Protein AF-A0A534PY16-F1 (afdb_monomer)

Radius of gyration: 19.75 Å; Cα contacts (8 Å, |Δi|>4): 17; chains: 1; bounding box: 35×16×57 Å

Foldseek 3Di:
DVVVVVVVVVVVVVVVVVVVVVVPPDVLNVQLVVLVVCVVVVVDDPVVSVVVNVVSVD

Nearest PDB structures (foldseek):
  7ohr-assembly1_R  TM=7.559E-01  e=6.125E+00  Saccharomyces cerevisiae S288C

Secondary structure (DSSP, 8-state):
-HHHHHHHHHHHHHHHHHHHHHHS--HHHHHHHHHHHHHHTTSS-HHHHHHHHHHHH-

Mean predicted aligned error: 9.28 Å

pLDDT: mean 83.74, std 10.42, range [56.84, 95.62]

Sequence (58 aa):
MVLGWIVVIAAIVVGVWWLARGLRPSRRNRALEILRQRYARGEISREEYESRRRDLAA

Structure (mmCIF, N/CA/C/O backbone):
data_AF-A0A534PY16-F1
#
_entry.id   AF-A0A534PY16-F1
#
loop_
_atom_site.group_PDB
_atom_site.id
_atom_site.type_symbol
_atom_site.label_atom_id
_atom_site.label_alt_id
_atom_site.label_comp_id
_atom_site.label_asym_id
_atom_site.label_entity_id
_atom_site.label_seq_id
_atom_site.pdbx_PDB_ins_code
_atom_site.Cartn_x
_atom_site.Cartn_y
_atom_site.Cartn_z
_atom_site.occupancy
_atom_site.B_iso_or_equiv
_atom_site.auth_seq_id
_atom_site.auth_comp_id
_atom_site.auth_asym_id
_atom_site.auth_atom_id
_atom_site.pdbx_PDB_model_num
ATOM 1 N N . MET A 1 1 ? 16.403 1.528 -37.300 1.00 77.12 1 MET A N 1
ATOM 2 C CA . MET A 1 1 ? 14.961 1.742 -37.023 1.00 77.12 1 MET A CA 1
ATOM 3 C C . MET A 1 1 ? 14.497 0.976 -35.784 1.00 77.12 1 MET A C 1
ATOM 5 O O . MET A 1 1 ? 13.948 1.599 -34.889 1.00 77.12 1 MET A O 1
ATOM 9 N N . VAL A 1 2 ? 14.785 -0.328 -35.668 1.00 82.44 2 VAL A N 1
ATOM 10 C CA . VAL A 1 2 ? 14.385 -1.171 -34.514 1.00 82.44 2 VAL A CA 1
ATOM 11 C C . VAL A 1 2 ? 15.073 -0.777 -33.194 1.00 82.44 2 VAL A C 1
ATOM 13 O O . VAL A 1 2 ? 14.439 -0.770 -32.145 1.00 82.44 2 VAL A O 1
ATOM 16 N N . LEU A 1 3 ? 16.345 -0.364 -33.241 1.00 85.00 3 LEU A N 1
ATOM 17 C CA . LEU A 1 3 ? 17.110 0.005 -32.040 1.00 85.00 3 LEU A CA 1
ATOM 18 C C . LEU A 1 3 ? 16.523 1.221 -31.292 1.00 85.00 3 LEU A C 1
ATOM 20 O O . LEU A 1 3 ? 16.534 1.252 -30.067 1.00 85.00 3 LEU A O 1
ATOM 24 N N . GLY A 1 4 ? 15.946 2.188 -32.015 1.00 90.31 4 GLY A N 1
ATOM 25 C CA . GLY A 1 4 ? 15.275 3.344 -31.405 1.00 90.31 4 GLY A CA 1
ATOM 26 C C . GLY A 1 4 ? 13.991 2.958 -30.662 1.00 90.31 4 GLY A C 1
ATOM 27 O O . GLY A 1 4 ? 13.719 3.481 -29.586 1.00 90.31 4 GLY A O 1
ATOM 28 N N . TRP A 1 5 ? 13.247 1.978 -31.182 1.00 92.75 5 TRP A N 1
ATOM 29 C CA . TRP A 1 5 ? 12.042 1.458 -30.533 1.00 92.75 5 TRP A CA 1
ATOM 30 C C . TRP A 1 5 ? 12.341 0.735 -29.218 1.00 92.75 5 TRP A C 1
ATOM 32 O O . TRP A 1 5 ? 11.566 0.854 -28.275 1.00 92.75 5 TRP A O 1
ATOM 42 N N . ILE A 1 6 ? 13.484 0.051 -29.115 1.00 94.50 6 ILE A N 1
ATOM 43 C CA . ILE A 1 6 ? 13.911 -0.602 -27.867 1.00 94.50 6 ILE A CA 1
ATOM 44 C C . ILE A 1 6 ? 14.119 0.435 -26.755 1.00 94.50 6 ILE A C 1
ATOM 46 O O . ILE A 1 6 ? 13.675 0.217 -25.630 1.00 94.50 6 ILE A O 1
ATOM 50 N N . VAL A 1 7 ? 14.729 1.582 -27.070 1.00 95.00 7 VAL A N 1
ATOM 51 C CA . VAL A 1 7 ? 14.943 2.670 -26.099 1.00 95.00 7 VAL A CA 1
ATOM 52 C C . VAL A 1 7 ? 13.612 3.269 -25.641 1.00 95.00 7 VAL A C 1
ATOM 54 O O . VAL A 1 7 ? 13.418 3.488 -24.447 1.00 95.00 7 VAL A O 1
ATOM 57 N N . VAL A 1 8 ? 12.669 3.475 -26.565 1.00 94.50 8 VAL A N 1
ATOM 58 C CA . VAL A 1 8 ? 11.326 3.983 -26.240 1.00 94.50 8 VAL A CA 1
ATOM 59 C C . VAL A 1 8 ? 10.571 3.005 -25.338 1.00 94.50 8 VAL A C 1
ATOM 61 O O . VAL A 1 8 ? 10.024 3.410 -24.315 1.00 94.50 8 VAL A O 1
ATOM 64 N N . ILE A 1 9 ? 10.584 1.710 -25.664 1.00 95.12 9 ILE A N 1
ATOM 65 C CA . ILE A 1 9 ? 9.934 0.677 -24.848 1.00 95.12 9 ILE A CA 1
ATOM 66 C C . ILE A 1 9 ? 10.583 0.604 -23.463 1.00 95.12 9 ILE A C 1
ATOM 68 O O . ILE A 1 9 ? 9.872 0.578 -22.461 1.00 95.12 9 ILE A O 1
ATOM 72 N N . ALA A 1 10 ? 11.915 0.635 -23.382 1.00 95.19 10 ALA A N 1
ATOM 73 C CA . ALA A 1 10 ? 12.627 0.642 -22.109 1.00 95.19 10 ALA A CA 1
ATOM 74 C C . ALA A 1 10 ? 12.251 1.862 -21.252 1.00 95.19 10 ALA A C 1
ATOM 76 O O . ALA A 1 10 ? 11.975 1.709 -20.062 1.00 95.19 10 ALA A O 1
ATOM 77 N N . ALA A 1 11 ? 12.160 3.053 -21.851 1.00 94.75 11 ALA A N 1
ATOM 78 C CA . ALA A 1 11 ? 11.744 4.270 -21.157 1.00 94.75 11 ALA A CA 1
ATOM 79 C C . ALA A 1 11 ? 10.305 4.169 -20.623 1.00 94.75 11 ALA A C 1
ATOM 81 O O . ALA A 1 11 ? 10.051 4.526 -19.471 1.00 94.75 11 ALA A O 1
ATOM 82 N N . ILE A 1 12 ? 9.377 3.625 -21.418 1.00 95.62 12 ILE A N 1
ATOM 83 C CA . ILE A 1 12 ? 7.988 3.394 -20.995 1.00 95.62 12 ILE A CA 1
ATOM 84 C C . ILE A 1 12 ? 7.942 2.398 -19.835 1.00 95.62 12 ILE A C 1
ATOM 86 O O . ILE A 1 12 ? 7.299 2.667 -18.823 1.00 95.62 12 ILE A O 1
ATOM 90 N N . VAL A 1 13 ? 8.645 1.268 -19.944 1.00 95.00 13 VAL A N 1
ATOM 91 C CA . VAL A 1 13 ? 8.675 0.236 -18.897 1.00 95.00 13 VAL A CA 1
ATOM 92 C C . VAL A 1 13 ? 9.237 0.799 -17.593 1.00 95.00 13 VAL A C 1
ATOM 94 O O . VAL A 1 13 ? 8.649 0.582 -16.535 1.00 95.00 13 VAL A O 1
ATOM 97 N N . VAL A 1 14 ? 10.330 1.566 -17.653 1.00 94.00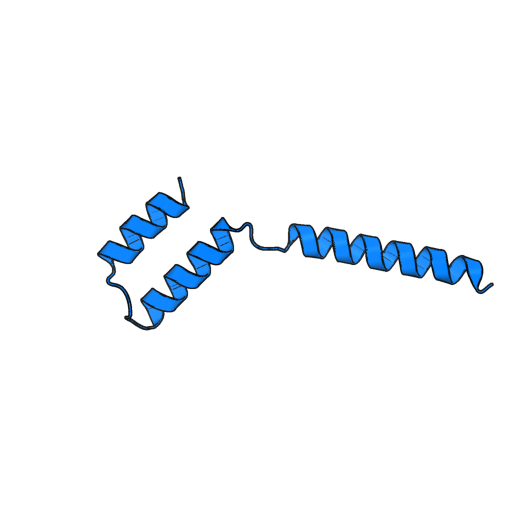 14 VAL A N 1
ATOM 98 C CA . VAL A 1 14 ? 10.916 2.223 -16.475 1.00 94.00 14 VAL A CA 1
ATOM 99 C C . VAL A 1 14 ? 9.950 3.24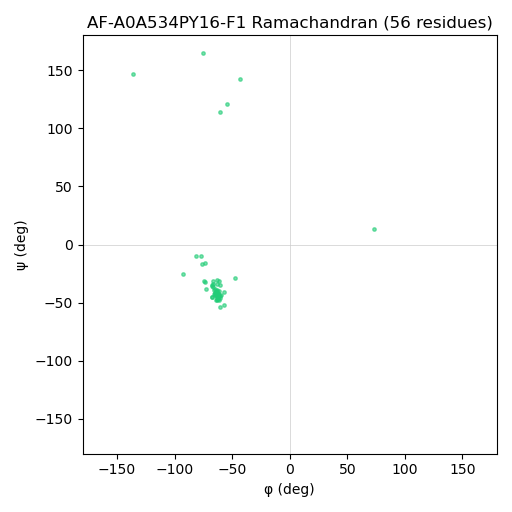9 -15.883 1.00 94.00 14 VAL A C 1
ATOM 101 O O . VAL A 1 14 ? 9.769 3.264 -14.666 1.00 94.00 14 VAL A O 1
ATOM 104 N N . GLY A 1 15 ? 9.285 4.055 -16.717 1.00 92.50 15 GLY A N 1
ATOM 105 C CA . GLY A 1 15 ? 8.290 5.036 -16.277 1.00 92.50 15 GLY A CA 1
ATOM 106 C C . GLY A 1 15 ? 7.098 4.389 -15.568 1.00 92.50 15 GLY A C 1
ATOM 107 O O . GLY A 1 15 ? 6.743 4.786 -14.457 1.00 92.50 15 GLY A O 1
ATOM 108 N N . VAL A 1 16 ? 6.531 3.332 -16.158 1.00 90.56 16 VAL A N 1
ATOM 109 C CA . VAL A 1 16 ? 5.433 2.558 -15.559 1.00 90.56 16 VAL A CA 1
ATOM 110 C C . VAL A 1 16 ? 5.890 1.872 -14.274 1.00 90.56 16 VAL A C 1
ATOM 112 O O . VAL A 1 16 ? 5.155 1.875 -13.289 1.00 90.56 16 VAL A O 1
ATOM 115 N N . TRP A 1 17 ? 7.105 1.320 -14.236 1.00 87.88 17 TRP A N 1
ATOM 116 C CA . TRP A 1 17 ? 7.644 0.676 -13.039 1.00 87.88 17 TRP A CA 1
ATOM 117 C C . TRP A 1 17 ? 7.852 1.665 -11.888 1.00 87.88 17 TRP A C 1
ATOM 119 O O . TRP A 1 17 ? 7.498 1.356 -10.751 1.00 87.88 17 TRP A O 1
ATOM 129 N N . TRP A 1 18 ? 8.362 2.868 -12.169 1.00 85.25 18 TRP A N 1
ATOM 130 C CA . TRP A 1 18 ? 8.509 3.935 -11.175 1.00 85.25 18 TRP A CA 1
ATOM 131 C C . TRP A 1 18 ? 7.153 4.392 -10.633 1.00 85.25 18 TRP A C 1
ATOM 133 O O . TRP A 1 18 ? 6.973 4.483 -9.417 1.00 85.25 18 TRP A O 1
ATOM 143 N N . LEU A 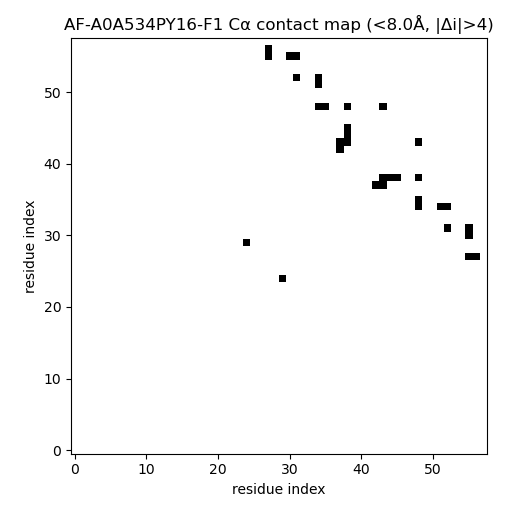1 19 ? 6.176 4.591 -11.521 1.00 81.69 19 LEU A N 1
ATOM 144 C CA . LEU A 1 19 ? 4.821 4.977 -11.142 1.00 81.69 19 LEU A CA 1
ATOM 145 C C . LEU A 1 19 ? 4.151 3.877 -10.303 1.00 81.69 19 LEU A C 1
ATOM 147 O O . LEU A 1 19 ? 3.670 4.139 -9.205 1.00 81.69 19 LEU A O 1
ATOM 151 N N . ALA A 1 20 ? 4.222 2.617 -10.737 1.00 77.69 20 ALA A N 1
ATOM 152 C CA . ALA A 1 20 ? 3.696 1.472 -9.994 1.00 77.69 20 ALA A CA 1
ATOM 153 C C . ALA A 1 20 ? 4.381 1.279 -8.629 1.00 77.69 20 ALA A C 1
ATOM 155 O O . ALA A 1 20 ? 3.751 0.818 -7.677 1.00 77.69 20 ALA A O 1
ATOM 156 N N . ARG A 1 21 ? 5.665 1.635 -8.502 1.00 73.50 21 ARG A N 1
ATOM 157 C CA . ARG A 1 21 ? 6.402 1.580 -7.234 1.00 73.50 21 ARG A CA 1
ATOM 158 C C . ARG A 1 21 ? 5.982 2.697 -6.272 1.00 73.50 21 ARG A C 1
ATOM 160 O O . ARG A 1 21 ? 5.955 2.440 -5.072 1.00 73.50 21 ARG A O 1
ATOM 167 N N . GLY A 1 22 ? 5.593 3.868 -6.782 1.00 64.69 22 GLY A N 1
ATOM 168 C CA . GLY A 1 22 ? 4.971 4.949 -6.004 1.00 64.69 22 GLY A CA 1
ATOM 169 C C . GLY A 1 22 ? 3.509 4.676 -5.625 1.00 64.69 22 GLY A C 1
ATOM 170 O O . GLY A 1 22 ? 3.075 5.062 -4.545 1.00 64.69 22 GLY A O 1
ATOM 171 N N . LEU A 1 23 ? 2.769 3.950 -6.472 1.00 62.12 23 LEU A N 1
ATOM 172 C CA . LEU A 1 23 ? 1.396 3.510 -6.198 1.00 62.12 23 LEU A CA 1
ATOM 173 C C . LEU A 1 23 ? 1.304 2.258 -5.326 1.00 62.12 23 LEU A C 1
ATOM 175 O O . LEU A 1 23 ? 0.203 1.919 -4.896 1.00 62.12 23 LEU A O 1
ATOM 179 N N . ARG A 1 24 ? 2.411 1.553 -5.046 1.00 60.44 24 ARG A N 1
ATOM 180 C CA . ARG A 1 24 ? 2.371 0.477 -4.052 1.00 60.44 24 ARG A CA 1
ATOM 181 C C . ARG A 1 24 ? 1.962 1.120 -2.734 1.00 60.44 24 ARG A C 1
ATOM 183 O O . ARG A 1 24 ? 2.748 1.908 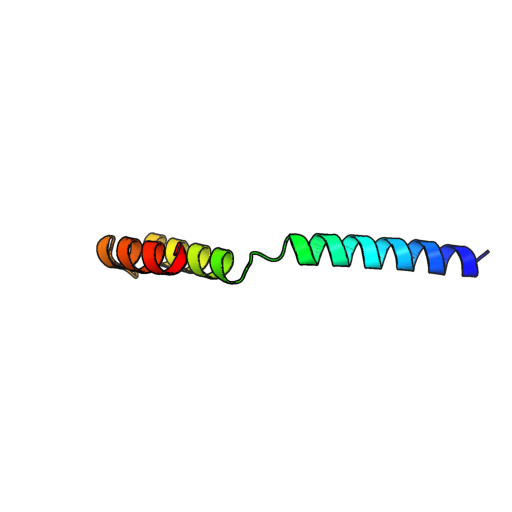-2.206 1.00 60.44 24 ARG A O 1
ATOM 190 N N . PRO A 1 25 ? 0.772 0.795 -2.191 1.00 56.84 25 PRO A N 1
ATOM 191 C CA . PRO A 1 25 ? 0.400 1.297 -0.889 1.00 56.84 25 PRO A CA 1
ATOM 192 C C . PRO A 1 25 ? 1.536 0.899 0.040 1.00 56.84 25 PRO A C 1
ATOM 194 O O . PRO A 1 25 ? 1.885 -0.286 0.127 1.00 56.84 25 PRO A O 1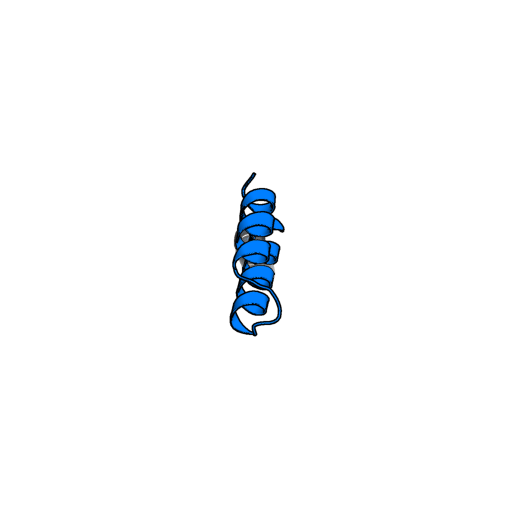
ATOM 197 N N . SER A 1 26 ? 2.163 1.901 0.667 1.00 63.44 26 SER A N 1
ATOM 198 C CA . SER A 1 26 ? 3.135 1.662 1.728 1.00 63.44 26 SER A CA 1
ATOM 199 C C . SER A 1 26 ? 2.558 0.572 2.626 1.00 63.44 26 SER A C 1
ATOM 201 O O . SER A 1 26 ? 1.341 0.510 2.810 1.00 63.44 26 SER A O 1
ATOM 203 N N . ARG A 1 27 ? 3.388 -0.338 3.137 1.00 64.44 27 ARG A N 1
ATOM 204 C CA . ARG A 1 27 ? 2.933 -1.532 3.876 1.00 64.44 27 ARG A CA 1
ATOM 205 C C . ARG A 1 27 ? 1.868 -1.184 4.947 1.00 64.44 27 ARG A C 1
ATOM 207 O O . ARG A 1 27 ? 0.957 -1.974 5.181 1.00 64.44 27 ARG A O 1
ATOM 214 N N . ARG A 1 28 ? 1.929 0.050 5.473 1.00 65.88 28 ARG A N 1
ATOM 215 C CA . ARG A 1 28 ? 0.931 0.7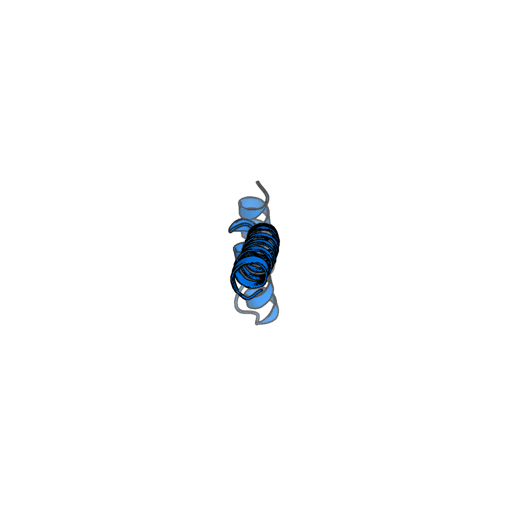48 6.302 1.00 65.88 28 ARG A CA 1
ATOM 216 C C . ARG A 1 28 ? -0.471 0.895 5.669 1.00 65.88 28 ARG A C 1
ATOM 218 O O . ARG A 1 28 ? -1.442 0.472 6.285 1.00 65.88 28 ARG A O 1
ATOM 225 N N . ASN A 1 29 ? -0.599 1.408 4.442 1.00 69.50 29 ASN A N 1
ATOM 226 C CA . ASN A 1 29 ? -1.885 1.504 3.729 1.00 69.50 29 ASN A CA 1
ATOM 227 C C . ASN A 1 29 ? -2.510 0.127 3.488 1.00 69.50 29 ASN A C 1
ATOM 229 O O . ASN A 1 29 ? -3.706 -0.041 3.696 1.00 69.50 29 ASN A O 1
ATOM 233 N N . ARG A 1 30 ? -1.700 -0.880 3.137 1.00 77.50 30 ARG A N 1
ATOM 234 C CA . ARG A 1 30 ? -2.204 -2.248 2.946 1.00 77.50 30 ARG A CA 1
ATOM 235 C C . ARG A 1 30 ? -2.727 -2.852 4.256 1.00 77.50 30 ARG A C 1
ATOM 237 O O . ARG A 1 30 ? -3.746 -3.535 4.246 1.00 77.50 30 ARG A O 1
ATOM 244 N N . ALA A 1 31 ? -2.062 -2.588 5.382 1.00 80.94 31 ALA A N 1
ATOM 245 C CA . ALA A 1 31 ? -2.516 -3.033 6.700 1.00 80.94 31 ALA A CA 1
ATOM 246 C C . ALA A 1 31 ? -3.832 -2.356 7.124 1.00 80.94 31 ALA A C 1
ATOM 248 O O . ALA A 1 31 ? -4.736 -3.038 7.604 1.00 80.94 31 ALA A O 1
ATOM 249 N N . LEU A 1 32 ? -3.972 -1.046 6.890 1.00 82.88 32 LEU A N 1
ATOM 250 C CA . LEU A 1 32 ? -5.212 -0.304 7.156 1.00 82.88 32 LEU A CA 1
ATOM 251 C C . LEU A 1 32 ? -6.379 -0.790 6.287 1.00 82.88 32 LEU A C 1
ATOM 253 O O . LEU A 1 32 ? -7.499 -0.924 6.777 1.00 82.88 32 LEU A O 1
ATOM 257 N N . GLU A 1 33 ? -6.123 -1.089 5.015 1.00 84.12 33 GLU A N 1
ATOM 258 C CA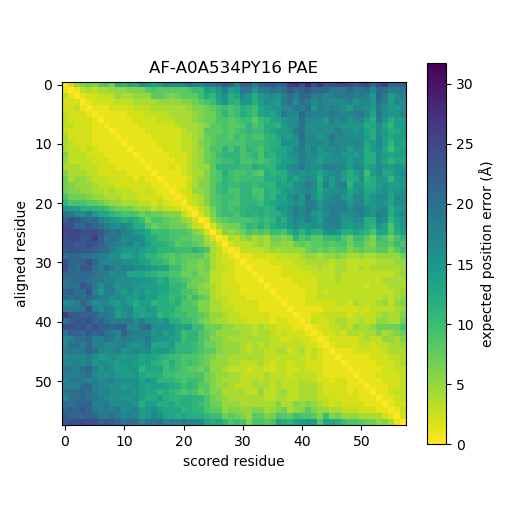 . GLU A 1 33 ? -7.131 -1.604 4.088 1.00 84.12 33 GLU A CA 1
ATOM 259 C C . GLU A 1 33 ? -7.636 -2.989 4.522 1.00 84.12 33 GLU A C 1
ATOM 261 O O . GLU A 1 33 ? -8.844 -3.213 4.599 1.00 84.12 33 GLU A O 1
ATOM 266 N N . ILE A 1 34 ? -6.726 -3.883 4.931 1.00 86.81 34 ILE A N 1
ATOM 267 C CA . ILE A 1 34 ? -7.073 -5.192 5.509 1.00 86.81 34 ILE A CA 1
ATOM 268 C C . ILE A 1 34 ? -7.877 -5.023 6.803 1.00 86.81 34 ILE A C 1
ATOM 270 O O . ILE A 1 34 ? -8.875 -5.719 7.001 1.00 86.81 34 ILE A O 1
ATOM 274 N N . LEU A 1 35 ? -7.467 -4.101 7.679 1.00 87.62 35 LEU A N 1
ATOM 275 C CA . LEU A 1 35 ? -8.161 -3.829 8.936 1.00 87.62 35 LEU A CA 1
ATOM 276 C C . LEU A 1 35 ? -9.603 -3.363 8.676 1.00 87.62 35 LEU A C 1
ATOM 278 O O . LEU A 1 35 ? -10.545 -3.892 9.262 1.00 87.62 35 LEU A O 1
ATOM 282 N N . ARG A 1 36 ? -9.792 -2.438 7.728 1.00 86.69 36 ARG A N 1
ATOM 283 C CA . ARG A 1 36 ? -11.116 -1.952 7.315 1.00 86.69 36 ARG A CA 1
ATOM 284 C C . ARG A 1 36 ? -11.972 -3.064 6.712 1.00 86.69 36 ARG A C 1
ATOM 286 O O . ARG A 1 36 ? -13.163 -3.136 6.999 1.00 86.69 36 ARG A O 1
ATOM 293 N N . GLN A 1 37 ? -11.374 -3.947 5.916 1.00 89.88 37 GLN A N 1
ATOM 294 C CA . GLN A 1 37 ? -12.084 -5.063 5.293 1.00 89.88 37 GLN A CA 1
ATOM 295 C C . GLN A 1 37 ? -12.565 -6.103 6.318 1.00 89.88 37 GLN A C 1
ATOM 297 O O . GLN A 1 37 ? -13.635 -6.676 6.135 1.00 89.88 37 GLN A O 1
ATOM 302 N N . ARG A 1 38 ? -11.805 -6.338 7.397 1.00 89.94 38 ARG A N 1
ATOM 303 C CA . ARG A 1 38 ? -12.211 -7.223 8.505 1.00 89.94 38 ARG A CA 1
ATOM 304 C C . ARG A 1 38 ? -13.298 -6.601 9.375 1.00 89.94 38 ARG A C 1
ATOM 306 O O . ARG A 1 38 ? -14.230 -7.295 9.763 1.00 89.94 38 ARG A O 1
ATOM 313 N N . TYR A 1 39 ? -13.219 -5.292 9.623 1.00 89.44 39 TYR A N 1
ATOM 314 C CA . TYR A 1 39 ? -14.277 -4.559 10.323 1.00 89.44 39 TYR A CA 1
ATOM 315 C C . TYR A 1 39 ? -15.594 -4.594 9.539 1.00 89.44 39 TYR A C 1
ATOM 317 O O . TYR A 1 39 ? -16.640 -4.886 10.105 1.00 89.44 39 TYR A O 1
ATOM 325 N N . ALA A 1 40 ? -15.540 -4.387 8.218 1.00 90.75 40 ALA A N 1
ATOM 326 C CA . ALA A 1 40 ? -16.715 -4.487 7.350 1.00 90.75 40 ALA A CA 1
ATOM 327 C C . ALA A 1 40 ? -17.315 -5.903 7.309 1.00 90.75 40 ALA A C 1
ATOM 329 O O . ALA A 1 40 ? -18.523 -6.051 7.154 1.00 90.75 40 ALA A O 1
ATOM 330 N N . ARG A 1 41 ? -16.481 -6.938 7.466 1.00 90.75 41 ARG A N 1
ATOM 331 C CA . ARG A 1 41 ? -16.926 -8.331 7.617 1.00 90.75 41 ARG A CA 1
ATOM 332 C C . ARG A 1 41 ? -17.472 -8.657 9.011 1.00 90.75 41 ARG A C 1
ATOM 334 O O . ARG A 1 41 ? -18.017 -9.738 9.189 1.00 90.75 41 ARG A O 1
ATOM 341 N N . GLY A 1 42 ? -17.321 -7.760 9.988 1.00 90.31 42 GLY A N 1
ATOM 342 C CA . GLY A 1 42 ? -17.697 -8.006 11.382 1.00 90.31 42 GLY A CA 1
ATOM 343 C C . GLY A 1 42 ? -16.757 -8.963 12.124 1.00 90.31 42 GLY A C 1
ATOM 344 O O . GLY A 1 42 ? -17.095 -9.413 13.211 1.00 90.31 42 GLY A O 1
ATOM 345 N N . GLU A 1 43 ? -15.579 -9.270 11.567 1.00 91.31 43 GLU A N 1
ATOM 346 C CA . GLU A 1 43 ? -14.591 -10.171 12.188 1.00 91.31 43 GLU A CA 1
ATOM 347 C C . GLU A 1 43 ? -13.857 -9.522 13.374 1.00 91.31 43 GLU A C 1
ATOM 349 O O . GLU A 1 43 ? -13.191 -10.215 14.136 1.00 91.31 43 GLU A O 1
ATOM 354 N N . ILE A 1 44 ? -13.936 -8.195 13.507 1.00 89.44 44 ILE A N 1
ATOM 355 C CA . ILE A 1 44 ? -13.316 -7.415 14.585 1.00 89.44 44 ILE A CA 1
ATOM 356 C C . ILE A 1 44 ? -14.294 -6.369 15.112 1.00 89.44 44 ILE A C 1
ATOM 358 O O . ILE A 1 44 ? -15.081 -5.798 14.352 1.00 89.44 44 ILE A O 1
ATOM 362 N N . SER A 1 45 ? -14.214 -6.086 16.412 1.00 90.62 45 SER A N 1
ATOM 363 C CA . SER A 1 45 ? -15.035 -5.055 17.047 1.00 90.62 45 SER A CA 1
ATOM 364 C C . SER A 1 45 ? -14.537 -3.643 16.709 1.00 90.62 45 SER A C 1
ATOM 366 O O . SER A 1 45 ? -13.407 -3.434 16.253 1.00 90.62 45 SER A O 1
ATOM 368 N N . ARG A 1 46 ? -15.380 -2.634 16.959 1.00 87.69 46 ARG A N 1
ATOM 369 C CA . ARG A 1 46 ? -15.013 -1.221 16.773 1.00 87.69 46 ARG A CA 1
ATOM 370 C C . ARG A 1 46 ? -13.830 -0.805 17.655 1.00 87.69 46 ARG A C 1
ATOM 372 O O . ARG A 1 46 ? -13.005 -0.010 17.215 1.00 87.69 46 ARG A O 1
ATOM 379 N N . GLU A 1 47 ? -13.735 -1.355 18.862 1.00 89.88 47 GL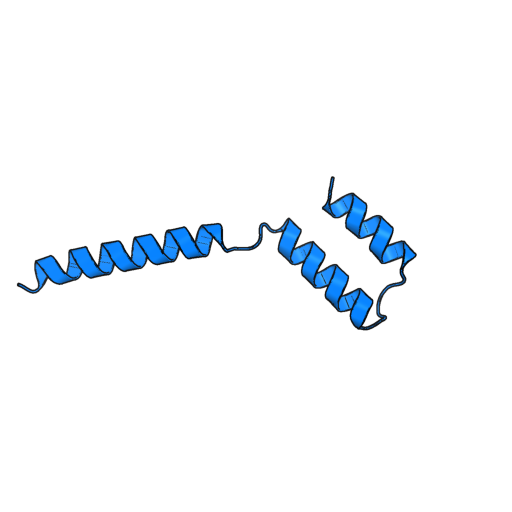U A N 1
ATOM 380 C CA . GLU A 1 47 ? -12.643 -1.085 19.807 1.00 89.88 47 GLU A CA 1
ATOM 381 C C . GLU A 1 47 ? -11.310 -1.650 19.305 1.00 89.88 47 GLU A C 1
ATOM 383 O O . GLU A 1 47 ? -10.308 -0.932 19.275 1.00 89.88 47 GLU A O 1
ATOM 388 N N . GLU A 1 48 ? -11.302 -2.894 18.812 1.00 87.00 48 GLU A N 1
ATOM 389 C CA . GLU A 1 48 ? -10.112 -3.484 18.188 1.00 87.00 48 GLU A CA 1
ATOM 390 C C . GLU A 1 48 ? -9.689 -2.728 16.925 1.00 87.00 48 GLU A C 1
ATOM 392 O O . GLU A 1 48 ? -8.495 -2.526 16.689 1.00 87.00 48 GLU A O 1
ATOM 397 N N . TYR A 1 49 ? -10.655 -2.286 16.115 1.00 88.94 49 TYR A N 1
ATOM 398 C CA . TYR A 1 49 ? -10.380 -1.473 14.934 1.00 88.94 49 TYR A CA 1
ATOM 399 C C . TYR A 1 49 ? -9.723 -0.137 15.306 1.00 88.94 49 TYR A C 1
ATOM 401 O O . TYR A 1 49 ? -8.727 0.243 14.694 1.00 88.94 49 TYR A O 1
ATOM 409 N N . GLU A 1 50 ? -10.241 0.570 16.313 1.00 88.06 50 GLU A N 1
ATOM 410 C CA . GLU A 1 50 ? -9.687 1.846 16.783 1.00 88.06 50 GLU A CA 1
ATOM 411 C C . GLU A 1 50 ? -8.262 1.701 17.327 1.00 88.06 50 GLU A C 1
ATOM 413 O O . GLU A 1 50 ? -7.386 2.477 16.938 1.00 88.06 50 GLU A O 1
ATOM 418 N N . SER A 1 51 ? -8.017 0.698 18.176 1.00 88.19 51 SER A N 1
ATOM 419 C CA . SER A 1 51 ? -6.693 0.433 18.749 1.00 88.19 51 SER A CA 1
ATOM 420 C C . SER A 1 51 ? -5.670 0.133 17.653 1.00 88.19 51 SER A C 1
ATOM 422 O O . SER A 1 51 ? -4.681 0.854 17.517 1.00 88.19 51 SER A O 1
ATOM 424 N N . ARG A 1 52 ? -5.953 -0.841 16.779 1.00 85.75 52 ARG A N 1
ATOM 425 C CA . ARG A 1 52 ? -5.025 -1.222 15.704 1.00 85.75 52 ARG A CA 1
ATOM 426 C C . ARG A 1 52 ? -4.851 -0.120 14.663 1.00 85.75 52 ARG A C 1
ATOM 428 O O . ARG A 1 52 ? -3.775 0.012 14.089 1.00 85.75 52 ARG A O 1
ATOM 435 N N . ARG A 1 53 ? -5.880 0.693 14.407 1.00 85.38 53 ARG A N 1
ATOM 436 C CA . ARG A 1 53 ? -5.769 1.854 13.514 1.00 85.38 53 ARG A CA 1
ATOM 437 C C . ARG A 1 53 ? -4.827 2.914 14.088 1.00 85.38 53 ARG A C 1
ATOM 439 O O . ARG A 1 53 ? -4.093 3.506 13.303 1.00 85.38 53 ARG A O 1
ATOM 446 N N . ARG A 1 54 ? -4.845 3.167 15.404 1.00 85.44 54 ARG A N 1
ATOM 447 C CA . ARG A 1 54 ? -3.915 4.112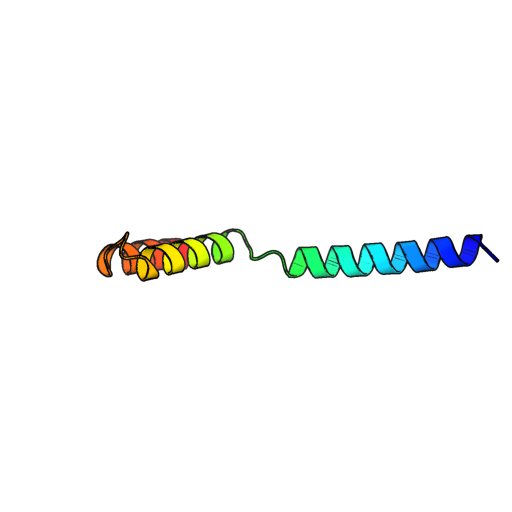 16.054 1.00 85.44 54 ARG A CA 1
ATOM 448 C C . ARG A 1 54 ? -2.481 3.597 16.016 1.00 85.44 54 ARG A C 1
ATOM 450 O O . ARG A 1 54 ? -1.613 4.347 15.588 1.00 85.44 54 ARG A O 1
ATOM 457 N N . ASP A 1 55 ? -2.261 2.324 16.337 1.00 83.75 55 ASP A N 1
ATOM 458 C CA . ASP A 1 55 ? -0.948 1.668 16.208 1.00 83.75 55 ASP A CA 1
ATOM 459 C C . ASP A 1 55 ? -0.400 1.728 14.775 1.00 83.75 55 ASP A C 1
ATOM 461 O O . ASP A 1 55 ? 0.775 1.990 14.546 1.00 83.75 55 ASP A O 1
ATOM 465 N N . LEU A 1 56 ? -1.262 1.523 13.775 1.00 77.44 56 LEU A N 1
ATOM 466 C CA . LEU A 1 56 ? -0.871 1.612 12.368 1.00 77.44 56 LEU A CA 1
ATOM 467 C C . LEU A 1 56 ? -0.712 3.054 11.869 1.00 77.44 56 LEU A C 1
ATOM 469 O O . LEU A 1 56 ? -0.135 3.235 10.799 1.00 77.44 56 LEU A O 1
ATOM 473 N N . ALA A 1 57 ? -1.234 4.058 12.575 1.00 71.69 57 ALA A N 1
ATOM 474 C CA . ALA A 1 57 ? -1.124 5.470 12.207 1.00 71.69 57 ALA A CA 1
ATOM 475 C C . ALA A 1 57 ? 0.078 6.175 12.860 1.00 71.69 57 ALA A C 1
ATOM 477 O O . ALA A 1 57 ? 0.553 7.152 12.282 1.00 71.69 57 ALA A O 1
ATOM 478 N N . ALA A 1 58 ? 0.557 5.677 14.007 1.00 60.78 58 ALA A N 1
ATOM 479 C CA . ALA A 1 58 ? 1.774 6.122 14.691 1.00 60.78 58 ALA A CA 1
ATOM 480 C C . ALA A 1 58 ? 3.013 5.627 13.943 1.00 60.78 58 ALA A C 1
ATOM 482 O O . ALA A 1 58 ? 3.582 6.369 13.113 1.00 60.78 58 ALA A O 1
#

Solvent-accessible surface area (backbone atoms only — not comparable to full-atom values): 3372 Å² total; per-residue (Å²): 118,70,71,62,51,53,53,52,50,50,52,51,53,52,51,52,49,53,52,53,61,69,66,48,62,54,73,56,54,50,52,50,50,52,52,52,54,35,42,76,69,63,77,43,55,73,67,59,48,53,54,53,49,48,66,65,66,108